Protein AF-A0A4R5QF60-F1 (afdb_monomer_lite)

Foldseek 3Di:
DAQPPPVVVQVPPLQKDKDWPAWDDAQNAIFTWMWIDGPPAPPVFTKIFTAGPRNDTQKIWGDDPNDIDIDHHNHDDDDDDDPVVVDDDPPDDDDD

Sequence (96 aa):
MPTRWICKGVARDPDFQVRRLGTDQVAGFACTRWRAQKVQEPEVDGTELCLAADGAVLRSRVRRQGMTEMMKAVRVEYGLLDPVLFVPPREWPVQR

Radius of gyration: 16.48 Å; chains: 1; bounding box: 37×37×40 Å

Organism: NCBI:txid1442381

Secondary structure (DSSP, 8-state):
--TTHHHHHHHHSTTEEEEEEEEEEETTEEEEEEEEEETTS-TT-EEEEEEETTS-EEEEEEEETTEEEEEE-S----SPPPGGGGSPPTTS----

Structure (mmCIF, N/CA/C/O backbone):
data_AF-A0A4R5QF60-F1
#
_entry.id   AF-A0A4R5QF60-F1
#
loop_
_atom_site.group_PDB
_atom_site.id
_atom_site.type_symbol
_atom_site.label_atom_id
_atom_site.label_alt_id
_atom_site.label_comp_id
_atom_site.label_asym_id
_atom_site.label_entity_id
_atom_site.label_seq_id
_atom_site.pdbx_PDB_ins_code
_atom_site.Cartn_x
_atom_site.Cartn_y
_atom_site.Cartn_z
_atom_site.occupancy
_atom_site.B_iso_or_equiv
_atom_site.auth_seq_id
_atom_site.auth_comp_id
_atom_site.auth_asym_id
_atom_site.auth_atom_id
_atom_site.pdbx_PDB_model_num
ATOM 1 N N . MET A 1 1 ? 13.269 -6.003 2.881 1.00 42.78 1 MET A N 1
ATOM 2 C CA . MET A 1 1 ? 12.271 -5.976 3.978 1.00 42.78 1 MET A CA 1
ATOM 3 C C . MET A 1 1 ? 11.989 -4.525 4.409 1.00 42.78 1 MET A C 1
ATOM 5 O O . MET A 1 1 ? 12.810 -4.001 5.153 1.00 42.78 1 MET A O 1
ATOM 9 N N . PRO A 1 2 ? 10.905 -3.844 3.958 1.00 46.97 2 PRO A N 1
ATOM 10 C CA . PRO A 1 2 ? 10.501 -2.588 4.619 1.00 46.97 2 PRO A CA 1
ATOM 11 C C . PRO A 1 2 ? 8.979 -2.283 4.672 1.00 46.97 2 PRO A C 1
ATOM 13 O O . PRO A 1 2 ? 8.577 -1.135 4.737 1.00 46.97 2 PRO A O 1
ATOM 16 N N . THR A 1 3 ? 8.094 -3.265 4.748 1.00 43.25 3 THR A N 1
ATOM 17 C CA . THR A 1 3 ? 6.615 -3.089 4.831 1.00 43.25 3 THR A CA 1
ATOM 18 C C . THR A 1 3 ? 6.117 -2.470 6.126 1.00 43.25 3 THR A C 1
ATOM 20 O O . THR A 1 3 ? 4.971 -2.044 6.260 1.00 43.25 3 THR A O 1
ATOM 23 N N . ARG A 1 4 ? 6.963 -2.524 7.153 1.00 44.72 4 ARG A N 1
ATOM 24 C CA . ARG A 1 4 ? 6.545 -2.273 8.526 1.00 44.72 4 ARG A CA 1
ATOM 25 C C . ARG A 1 4 ? 6.341 -0.785 8.806 1.00 44.72 4 ARG A C 1
ATOM 27 O O . ARG A 1 4 ? 5.773 -0.482 9.842 1.00 44.72 4 ARG A O 1
ATOM 34 N N . TRP A 1 5 ? 6.798 0.126 7.944 1.00 47.59 5 TRP A N 1
ATOM 35 C CA . TRP A 1 5 ? 6.977 1.537 8.303 1.00 47.59 5 TRP A CA 1
ATOM 36 C C . TRP A 1 5 ? 5.768 2.435 8.025 1.00 47.59 5 TRP A C 1
ATOM 38 O O . TRP A 1 5 ? 5.427 3.224 8.899 1.00 47.59 5 TRP A O 1
ATOM 48 N N . ILE A 1 6 ? 5.071 2.288 6.892 1.00 51.41 6 ILE A N 1
ATOM 49 C CA . ILE A 1 6 ? 4.011 3.238 6.490 1.00 51.41 6 ILE A CA 1
ATOM 50 C C . ILE A 1 6 ? 2.829 3.199 7.471 1.00 51.41 6 ILE A C 1
ATOM 52 O O . ILE A 1 6 ? 2.476 4.218 8.061 1.00 51.41 6 ILE A O 1
ATOM 56 N N . CYS A 1 7 ? 2.279 2.013 7.752 1.00 53.00 7 CYS A N 1
ATOM 57 C CA . CYS A 1 7 ? 1.244 1.891 8.781 1.00 53.00 7 CYS A CA 1
ATOM 58 C C . CYS A 1 7 ? 1.781 2.102 10.197 1.00 53.00 7 CYS A C 1
ATOM 60 O O . CYS A 1 7 ? 1.008 2.522 11.042 1.00 53.00 7 CYS A O 1
ATOM 62 N N . LYS A 1 8 ? 3.064 1.846 10.496 1.00 57.44 8 LYS A N 1
ATOM 63 C CA . LYS A 1 8 ? 3.597 2.138 11.839 1.00 57.44 8 LYS A CA 1
ATOM 64 C C . LYS A 1 8 ? 3.719 3.629 12.108 1.00 57.44 8 LYS A C 1
ATOM 66 O O . LYS A 1 8 ? 3.521 4.008 13.250 1.00 57.44 8 LYS A O 1
ATOM 71 N N . GLY A 1 9 ? 4.087 4.439 11.116 1.00 59.59 9 GLY A N 1
ATOM 72 C CA . GLY A 1 9 ? 4.169 5.891 11.271 1.00 59.59 9 GLY A CA 1
ATOM 73 C C . GLY A 1 9 ? 2.796 6.466 11.600 1.00 59.59 9 GLY A C 1
ATOM 74 O O . GLY A 1 9 ? 2.626 7.061 12.654 1.00 59.59 9 GLY A O 1
ATOM 75 N N . VAL A 1 10 ? 1.798 6.152 10.767 1.00 60.03 10 VAL A N 1
ATOM 76 C CA . VAL A 1 10 ? 0.408 6.588 10.983 1.00 60.03 10 VAL A CA 1
ATOM 77 C C . VAL A 1 10 ? -0.203 5.967 12.243 1.00 60.03 10 VAL A C 1
ATOM 79 O O . VAL A 1 10 ? -0.890 6.651 12.978 1.00 60.03 10 VAL A O 1
ATOM 82 N N . ALA A 1 11 ? 0.066 4.698 12.562 1.00 61.69 11 ALA A N 1
ATOM 83 C CA . ALA A 1 11 ? -0.455 4.076 13.788 1.00 61.69 11 ALA A CA 1
ATOM 84 C C . ALA A 1 11 ? 0.217 4.577 15.078 1.00 61.69 11 ALA A C 1
ATOM 86 O O . ALA A 1 11 ? -0.246 4.247 16.166 1.00 61.69 11 ALA A O 1
ATOM 87 N N . ARG A 1 12 ? 1.343 5.290 14.976 1.00 72.44 12 ARG A N 1
ATOM 88 C CA . ARG A 1 12 ? 2.008 5.939 16.116 1.00 72.44 12 ARG A CA 1
ATOM 89 C C . ARG A 1 12 ? 1.580 7.389 16.286 1.00 72.44 12 ARG A C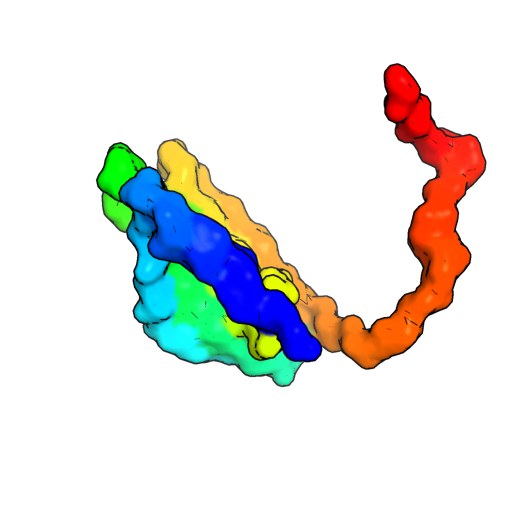 1
ATOM 91 O O . ARG A 1 12 ? 1.871 7.963 17.330 1.00 72.44 12 ARG A O 1
ATOM 98 N N . ASP A 1 13 ? 0.938 7.959 15.275 1.00 79.88 13 ASP A N 1
ATOM 99 C CA . ASP A 1 13 ? 0.340 9.277 15.359 1.00 79.88 13 ASP A CA 1
ATOM 100 C C . ASP A 1 13 ? -0.952 9.172 16.193 1.00 79.88 13 ASP A C 1
ATOM 102 O O . ASP A 1 13 ? -1.863 8.434 15.802 1.00 79.88 13 ASP A O 1
ATOM 106 N N . PRO A 1 14 ? -1.041 9.848 17.355 1.00 81.25 14 PRO A N 1
ATOM 107 C CA . PRO A 1 14 ? -2.220 9.778 18.213 1.00 81.25 14 PRO A CA 1
ATOM 108 C C . PRO A 1 14 ? -3.473 10.358 17.547 1.00 81.25 14 PRO A C 1
ATOM 110 O O . PRO A 1 14 ? -4.582 10.018 17.961 1.00 81.25 14 PRO A O 1
ATOM 113 N N . ASP A 1 15 ? -3.323 11.178 16.503 1.00 88.06 15 ASP A N 1
ATOM 114 C CA . ASP A 1 15 ? -4.451 11.744 15.770 1.00 88.06 15 ASP A CA 1
ATOM 115 C C . ASP A 1 15 ? -5.104 10.730 14.828 1.00 88.06 15 ASP A C 1
ATOM 117 O O . ASP A 1 15 ? -6.173 11.013 14.281 1.00 88.06 15 ASP A O 1
ATOM 121 N N . PHE A 1 16 ? -4.518 9.539 14.655 1.00 86.56 16 PHE A N 1
ATOM 122 C CA . PHE A 1 16 ? -5.018 8.501 13.762 1.00 86.56 16 PHE A CA 1
ATOM 123 C C . PHE A 1 16 ? -5.348 7.195 14.483 1.00 86.56 16 PHE A C 1
ATOM 125 O O . PHE A 1 16 ? -4.582 6.642 15.266 1.00 86.56 16 PHE A O 1
ATOM 132 N N . GLN A 1 17 ? -6.488 6.618 14.114 1.00 90.06 17 GLN A N 1
ATOM 133 C CA . GLN A 1 17 ? -6.837 5.242 14.437 1.00 90.06 17 GLN A CA 1
ATOM 134 C C . GLN A 1 17 ? -6.587 4.362 13.222 1.00 90.06 17 GLN A C 1
ATOM 136 O O . GLN A 1 17 ? -7.109 4.613 12.132 1.00 90.06 17 GLN A O 1
ATOM 141 N N . VAL A 1 18 ? -5.812 3.297 13.424 1.00 91.31 18 VAL A N 1
ATOM 142 C CA . VAL A 1 18 ? -5.502 2.314 12.385 1.00 91.31 18 VAL A CA 1
ATOM 143 C C . VAL A 1 18 ? -6.021 0.945 12.806 1.00 91.31 18 VAL A C 1
ATOM 145 O O . VAL A 1 18 ? -5.628 0.406 13.838 1.00 91.31 18 VAL A O 1
ATOM 148 N N . ARG A 1 19 ? -6.886 0.350 11.985 1.00 92.69 19 ARG A N 1
ATOM 149 C CA . ARG A 1 19 ? -7.476 -0.972 12.221 1.00 92.69 19 ARG A CA 1
ATOM 150 C C . ARG A 1 19 ? -7.177 -1.912 11.064 1.00 92.69 19 ARG A C 1
ATOM 152 O O . ARG A 1 19 ? -7.382 -1.571 9.900 1.00 92.69 19 ARG A O 1
ATOM 159 N N . ARG A 1 20 ? -6.740 -3.132 11.378 1.00 94.62 20 ARG A N 1
ATOM 160 C CA . ARG A 1 20 ? -6.641 -4.213 10.392 1.00 94.62 20 ARG A CA 1
ATOM 161 C C . ARG A 1 20 ? -8.042 -4.730 10.071 1.00 94.62 20 ARG A C 1
ATOM 163 O O . ARG A 1 20 ? -8.782 -5.079 10.983 1.00 94.62 20 ARG A O 1
ATOM 170 N N . LEU A 1 21 ? -8.386 -4.794 8.790 1.00 96.12 21 LEU A N 1
ATOM 171 C CA . LEU A 1 21 ? -9.681 -5.294 8.317 1.00 96.12 21 LEU A CA 1
ATOM 172 C C . LEU A 1 21 ? -9.622 -6.749 7.832 1.00 96.12 21 LEU A C 1
ATOM 174 O O . LEU A 1 21 ? -10.654 -7.405 7.762 1.00 96.12 21 LEU A O 1
ATOM 178 N N . GLY A 1 22 ? -8.438 -7.251 7.467 1.00 97.12 22 GLY A N 1
ATOM 179 C CA . GLY A 1 22 ? -8.259 -8.620 6.976 1.00 97.12 22 GLY A CA 1
ATOM 180 C C . GLY A 1 22 ? -7.199 -8.714 5.884 1.00 97.12 22 GLY A C 1
ATOM 181 O O . GLY A 1 22 ? -6.250 -7.927 5.864 1.00 97.12 22 GLY A O 1
ATOM 182 N N . THR A 1 23 ? -7.362 -9.666 4.972 1.00 97.88 23 THR A N 1
ATOM 183 C CA . THR A 1 23 ? -6.509 -9.867 3.789 1.00 97.88 23 THR A CA 1
ATOM 184 C C . THR A 1 23 ? -7.350 -9.894 2.515 1.00 97.88 23 THR A C 1
ATOM 186 O O . THR A 1 23 ? -8.559 -10.097 2.576 1.00 97.88 23 THR A O 1
ATOM 189 N N . ASP A 1 24 ? -6.720 -9.644 1.372 1.00 98.12 24 ASP A N 1
ATOM 190 C CA . ASP A 1 24 ? -7.339 -9.638 0.041 1.00 98.12 24 ASP A CA 1
ATOM 191 C C . ASP A 1 24 ? -6.266 -9.909 -1.032 1.00 98.12 24 ASP A C 1
ATOM 193 O O . ASP A 1 24 ? -5.084 -10.056 -0.702 1.00 98.12 24 ASP A O 1
ATOM 197 N N . GLN A 1 25 ? -6.658 -9.957 -2.305 1.00 97.75 25 GLN A N 1
ATOM 198 C CA . GLN A 1 25 ? -5.745 -10.002 -3.446 1.00 97.75 25 GLN A CA 1
ATOM 199 C C . GLN A 1 25 ? -6.071 -8.912 -4.471 1.00 97.75 25 GLN A C 1
ATOM 201 O O . GLN A 1 25 ? -7.228 -8.666 -4.816 1.00 97.75 25 GLN A O 1
ATOM 206 N N . VAL A 1 26 ? -5.036 -8.258 -4.998 1.00 97.69 26 VAL A N 1
ATOM 207 C CA . VAL A 1 26 ? -5.156 -7.242 -6.050 1.00 97.69 26 VAL A CA 1
ATOM 208 C C . VAL A 1 26 ? -4.057 -7.456 -7.082 1.00 97.69 26 VAL A C 1
ATOM 210 O O . VAL A 1 26 ? -2.898 -7.625 -6.723 1.00 97.69 26 VAL A O 1
ATOM 213 N N . ALA A 1 27 ? -4.433 -7.465 -8.365 1.00 97.00 27 ALA A N 1
ATOM 214 C CA . ALA A 1 27 ? -3.524 -7.715 -9.489 1.00 97.00 27 ALA A CA 1
ATOM 215 C C . ALA A 1 27 ? -2.693 -9.013 -9.344 1.00 97.00 27 ALA A C 1
ATOM 217 O O . ALA A 1 27 ? -1.558 -9.073 -9.797 1.00 97.00 27 ALA A O 1
ATOM 218 N N . GLY A 1 28 ? -3.249 -10.041 -8.688 1.00 96.44 28 GLY A N 1
ATOM 219 C CA . GLY A 1 28 ? -2.562 -11.312 -8.416 1.00 96.44 28 GLY A CA 1
ATOM 220 C C . GLY A 1 28 ? -1.668 -11.317 -7.168 1.00 96.44 28 GLY A C 1
ATOM 221 O O . GLY A 1 28 ? -1.118 -12.359 -6.828 1.00 96.44 28 GLY A O 1
ATOM 222 N N . PHE A 1 29 ? -1.550 -10.197 -6.449 1.00 97.50 29 PHE A N 1
ATOM 223 C CA . PHE A 1 29 ? -0.720 -10.084 -5.249 1.00 97.50 29 PHE A CA 1
ATOM 224 C C . PHE A 1 29 ? -1.568 -10.035 -3.982 1.00 97.50 29 PHE A C 1
ATOM 226 O O . PHE A 1 29 ? -2.560 -9.307 -3.899 1.00 97.50 29 PHE A O 1
ATOM 233 N N . ALA A 1 30 ? -1.153 -10.797 -2.970 1.00 97.69 30 ALA A N 1
ATOM 234 C CA . ALA A 1 30 ? -1.766 -10.754 -1.652 1.00 97.69 30 ALA A CA 1
ATOM 235 C C . ALA A 1 30 ? -1.500 -9.408 -0.966 1.00 97.69 30 ALA A C 1
ATOM 237 O O . ALA A 1 30 ? -0.380 -8.891 -0.976 1.00 97.69 30 ALA A O 1
ATOM 238 N N . CYS A 1 31 ? -2.523 -8.864 -0.314 1.00 97.81 31 CYS A N 1
ATOM 239 C CA . CYS A 1 31 ? -2.411 -7.650 0.478 1.00 97.81 31 CYS A CA 1
ATOM 240 C C . CYS A 1 31 ? -3.179 -7.746 1.797 1.00 97.81 31 CYS A C 1
ATOM 242 O O . CYS A 1 31 ? -4.161 -8.474 1.942 1.00 97.81 31 CYS A O 1
ATOM 244 N N . THR A 1 32 ? -2.716 -6.991 2.791 1.00 98.19 32 THR A N 1
ATOM 245 C CA . THR A 1 32 ? -3.437 -6.790 4.049 1.00 98.19 32 THR A CA 1
ATOM 246 C C . THR A 1 32 ? -4.299 -5.545 3.928 1.00 98.19 32 THR A C 1
ATOM 248 O O . THR A 1 32 ? -3.817 -4.484 3.529 1.00 98.19 32 THR A O 1
ATOM 251 N N . ARG A 1 33 ? -5.575 -5.673 4.290 1.00 97.62 33 ARG A N 1
ATOM 252 C CA . ARG A 1 33 ? -6.519 -4.562 4.316 1.00 97.62 33 ARG A CA 1
ATOM 253 C C . ARG A 1 33 ? -6.426 -3.820 5.641 1.00 97.62 33 ARG A C 1
ATOM 255 O O . ARG A 1 33 ? -6.524 -4.427 6.710 1.00 97.62 33 ARG A O 1
ATOM 262 N N . TRP A 1 34 ? -6.302 -2.506 5.552 1.00 96.12 34 TRP A N 1
ATOM 263 C CA . TRP A 1 34 ? -6.218 -1.580 6.671 1.00 96.12 34 TRP A CA 1
ATOM 264 C C . TRP A 1 34 ? -7.245 -0.472 6.505 1.00 96.12 34 TRP A C 1
ATOM 266 O O . TRP A 1 34 ? -7.544 -0.066 5.385 1.00 96.12 34 TRP A O 1
ATOM 276 N N . ARG A 1 35 ? -7.742 0.035 7.626 1.00 94.00 35 ARG A N 1
ATOM 277 C CA . ARG A 1 35 ? -8.482 1.287 7.705 1.00 94.00 35 ARG A CA 1
ATOM 278 C C . ARG A 1 35 ? -7.690 2.260 8.558 1.00 94.00 35 ARG A C 1
ATOM 280 O O . ARG A 1 35 ? -7.308 1.894 9.664 1.00 94.00 35 ARG A O 1
ATOM 287 N N . ALA A 1 36 ? -7.461 3.459 8.048 1.00 91.94 36 ALA A N 1
ATOM 288 C CA . ALA A 1 36 ? -6.887 4.577 8.779 1.00 91.94 36 ALA A CA 1
ATOM 289 C C . ALA A 1 36 ? -7.887 5.737 8.767 1.00 91.94 36 ALA A C 1
ATOM 291 O O . ALA A 1 36 ? -8.427 6.065 7.713 1.00 91.94 36 ALA A O 1
ATOM 292 N N . GLN A 1 37 ? -8.145 6.347 9.914 1.00 91.56 37 GLN A N 1
ATOM 293 C CA . GLN A 1 37 ? -9.044 7.497 10.045 1.00 91.56 37 GLN A CA 1
ATOM 294 C C . GLN A 1 37 ? -8.496 8.442 11.106 1.00 91.56 37 GLN A C 1
ATOM 296 O O . GLN A 1 37 ? -7.866 7.964 12.054 1.00 91.56 37 GLN A O 1
ATOM 301 N N . LYS A 1 38 ? -8.723 9.754 10.977 1.00 89.19 38 LYS A N 1
ATOM 302 C CA . LYS A 1 38 ? -8.411 10.645 12.097 1.00 89.19 38 LYS A CA 1
ATOM 303 C C . LYS A 1 38 ? -9.411 10.418 13.224 1.00 89.19 38 LYS A C 1
ATOM 305 O O . LYS A 1 38 ? -10.588 10.199 12.959 1.00 89.19 38 LYS A O 1
ATOM 310 N N . VAL A 1 39 ? -8.966 10.514 14.473 1.00 87.81 39 VAL A N 1
ATOM 311 C CA . VAL A 1 39 ? -9.825 10.333 15.661 1.00 87.81 39 VAL A CA 1
ATOM 312 C C . VAL A 1 39 ? -11.016 11.301 15.652 1.00 87.81 39 VAL A C 1
ATOM 314 O O . VAL A 1 39 ? -12.095 10.959 16.119 1.00 87.81 39 VAL A O 1
ATOM 317 N N . GLN A 1 40 ? -10.811 12.503 15.114 1.00 88.19 40 GLN A N 1
ATOM 318 C CA . GLN A 1 40 ? -11.795 13.589 15.088 1.00 88.19 40 GLN A CA 1
ATOM 319 C C . GLN A 1 40 ? -12.697 13.558 13.840 1.00 88.19 40 GLN A C 1
ATOM 321 O O . GLN A 1 40 ? -13.657 14.322 13.761 1.00 88.19 40 GLN A O 1
ATOM 326 N N . GLU A 1 41 ? -12.381 12.723 12.844 1.00 85.19 41 GLU A N 1
ATOM 327 C CA . GLU A 1 41 ? -13.190 12.595 11.629 1.00 85.19 41 GLU A CA 1
ATOM 328 C C . GLU A 1 41 ? -14.413 11.694 11.892 1.00 85.19 41 GLU A C 1
ATOM 330 O O . GLU A 1 41 ? -14.333 10.761 12.698 1.00 85.19 41 GLU A O 1
ATOM 335 N N . PRO A 1 42 ? -15.554 11.933 11.214 1.00 85.38 42 PRO A N 1
ATOM 336 C CA . PRO A 1 42 ? -16.710 11.049 11.305 1.00 85.38 42 PRO A CA 1
ATOM 337 C C . PRO A 1 42 ? -16.345 9.604 10.953 1.00 85.38 42 PRO A C 1
ATOM 339 O O . PRO A 1 42 ? -15.560 9.363 10.040 1.00 85.38 42 PRO A O 1
ATOM 342 N N . GLU A 1 43 ? -17.005 8.623 11.573 1.00 81.50 43 GLU A N 1
ATOM 343 C CA . GLU A 1 43 ? -16.756 7.200 11.283 1.00 81.50 43 GLU A CA 1
ATOM 344 C C . GLU A 1 43 ? -17.127 6.792 9.844 1.00 81.50 43 GLU A C 1
ATOM 346 O O . GLU A 1 43 ? -16.888 5.662 9.433 1.00 81.50 43 GLU A O 1
ATOM 351 N N . VAL A 1 44 ? -17.748 7.666 9.055 1.00 84.25 44 VAL A N 1
ATOM 352 C CA . VAL A 1 44 ? -18.009 7.411 7.627 1.00 84.25 44 VAL A CA 1
ATOM 353 C C . VAL A 1 44 ? -16.780 7.732 6.771 1.00 84.25 44 VAL A C 1
ATOM 355 O O . VAL A 1 44 ? -16.619 7.164 5.685 1.00 84.25 44 VAL A O 1
ATOM 358 N N . ASP A 1 45 ? -15.926 8.620 7.282 1.00 90.25 45 ASP A N 1
ATOM 359 C CA . ASP A 1 45 ? -14.722 9.112 6.640 1.00 90.25 45 ASP A CA 1
ATOM 360 C C . ASP A 1 45 ? -13.524 8.210 6.973 1.00 90.25 45 ASP A C 1
ATOM 362 O O . ASP A 1 45 ? -13.549 7.322 7.839 1.00 90.25 45 ASP A O 1
ATOM 366 N N . GLY A 1 46 ? -12.462 8.396 6.200 1.00 91.12 46 GLY A N 1
ATOM 367 C CA . GLY A 1 46 ? -11.201 7.695 6.357 1.00 91.12 46 GLY A CA 1
ATOM 368 C C . GLY A 1 46 ? -10.728 7.023 5.078 1.00 91.12 46 GLY A C 1
ATOM 369 O O . GLY A 1 46 ? -11.306 7.140 3.996 1.00 91.12 46 GLY A O 1
ATOM 370 N N . THR A 1 47 ? -9.631 6.301 5.224 1.00 93.88 47 THR A N 1
ATOM 371 C CA . THR A 1 47 ? -8.891 5.682 4.134 1.00 93.88 47 THR A CA 1
ATOM 372 C C . THR A 1 47 ? -8.8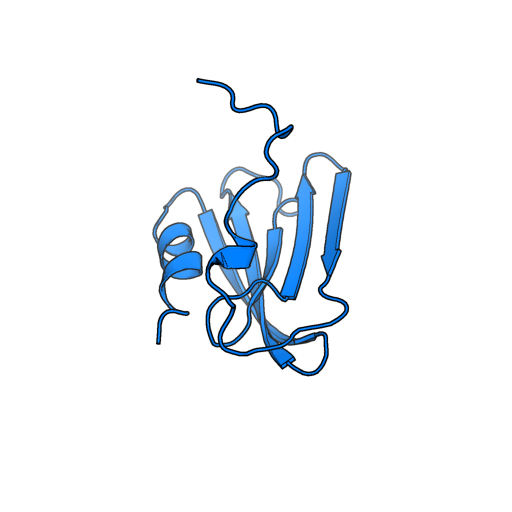32 4.180 4.357 1.00 93.88 47 THR A C 1
ATOM 374 O O . THR A 1 47 ? -8.257 3.704 5.337 1.00 93.88 47 THR A O 1
ATOM 377 N N . GLU A 1 48 ? -9.375 3.413 3.420 1.00 95.56 48 GLU A N 1
ATOM 378 C CA . GLU A 1 48 ? -9.092 1.987 3.306 1.00 95.56 48 GLU A CA 1
ATOM 379 C C . GLU A 1 48 ? -7.916 1.758 2.358 1.00 95.56 48 GLU A C 1
ATOM 381 O O . GLU A 1 48 ? -7.894 2.265 1.236 1.00 95.56 48 GLU A O 1
ATOM 386 N N . LEU A 1 49 ? -6.950 0.953 2.792 1.00 96.94 49 LEU A N 1
ATOM 387 C CA . LEU A 1 49 ? -5.762 0.584 2.026 1.00 96.94 49 LEU A CA 1
ATOM 388 C C . LEU A 1 49 ? -5.667 -0.936 1.920 1.00 96.94 49 LEU A C 1
ATOM 390 O O . LEU A 1 49 ? -5.891 -1.641 2.901 1.00 96.94 49 LEU A O 1
ATOM 394 N N . CYS A 1 50 ? -5.280 -1.448 0.754 1.00 97.56 50 CYS A N 1
ATOM 395 C CA . CYS A 1 50 ? -4.750 -2.801 0.616 1.00 97.56 50 CYS A CA 1
ATOM 396 C C . CYS A 1 50 ? -3.253 -2.713 0.349 1.00 97.56 50 CYS A C 1
ATOM 398 O O . CYS A 1 50 ? -2.844 -2.279 -0.728 1.00 97.56 50 CYS A O 1
ATOM 400 N N . LEU A 1 51 ? -2.453 -3.093 1.344 1.00 96.75 51 LEU A N 1
ATOM 401 C CA . LEU A 1 51 ? -0.996 -3.006 1.296 1.00 96.75 51 LEU A CA 1
ATOM 402 C C . LEU A 1 51 ? -0.388 -4.378 1.040 1.00 96.75 51 LEU A C 1
ATOM 404 O O . LEU A 1 51 ? -0.673 -5.326 1.779 1.00 96.75 51 LEU A O 1
ATOM 408 N N . ALA A 1 52 ? 0.446 -4.475 0.012 1.00 96.38 52 ALA A N 1
ATOM 409 C CA . ALA A 1 52 ? 1.268 -5.645 -0.239 1.00 96.38 52 ALA A CA 1
ATOM 410 C C . ALA A 1 52 ? 2.261 -5.882 0.906 1.00 96.38 52 ALA A C 1
ATOM 412 O O . ALA A 1 52 ? 2.517 -5.016 1.750 1.00 96.38 52 ALA A O 1
ATOM 413 N N . ALA A 1 53 ? 2.833 -7.085 0.924 1.00 92.50 53 ALA A N 1
ATOM 414 C CA . ALA A 1 53 ? 3.766 -7.521 1.950 1.00 92.50 53 ALA A CA 1
ATOM 415 C C . ALA A 1 53 ? 5.105 -6.776 1.944 1.00 92.50 53 ALA A C 1
ATOM 417 O O . ALA A 1 53 ? 5.912 -7.089 2.803 1.00 92.50 53 ALA A O 1
ATOM 418 N N . ASP A 1 54 ? 5.348 -5.815 1.054 1.00 90.69 54 ASP A N 1
ATOM 419 C CA . ASP A 1 54 ? 6.514 -4.920 0.972 1.00 90.69 54 ASP A CA 1
ATOM 420 C C . ASP A 1 54 ? 6.181 -3.443 1.271 1.00 90.69 54 ASP A C 1
ATOM 422 O O . ASP A 1 54 ? 7.082 -2.648 1.530 1.00 90.69 54 ASP A O 1
ATOM 426 N N . GLY A 1 55 ? 4.894 -3.094 1.299 1.00 89.69 55 GLY A N 1
ATOM 427 C CA . GLY A 1 55 ? 4.369 -1.766 1.611 1.00 89.69 55 GLY A CA 1
ATOM 428 C C . GLY A 1 55 ? 3.702 -1.089 0.422 1.00 89.69 55 GLY A C 1
ATOM 429 O O . GLY A 1 55 ? 3.111 -0.027 0.606 1.00 89.69 55 GLY A O 1
ATOM 430 N N . ALA A 1 56 ? 3.751 -1.692 -0.769 1.00 93.31 56 ALA A N 1
ATOM 431 C CA . ALA A 1 56 ? 3.118 -1.132 -1.952 1.00 93.31 56 ALA A CA 1
ATOM 432 C C . ALA A 1 56 ? 1.593 -1.044 -1.771 1.00 93.31 56 ALA A C 1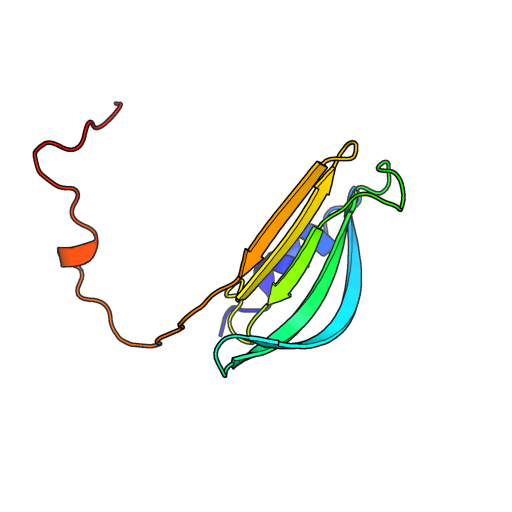
ATOM 434 O O . ALA A 1 56 ? 0.934 -1.994 -1.334 1.00 93.31 56 ALA A O 1
ATOM 435 N N . VAL A 1 57 ? 1.018 0.110 -2.115 1.00 95.38 57 VAL A N 1
ATOM 436 C CA . VAL A 1 57 ? -0.434 0.317 -2.100 1.00 95.38 57 VAL A CA 1
ATOM 437 C C . VAL A 1 57 ? -1.019 -0.310 -3.359 1.00 95.38 57 VAL A C 1
ATOM 439 O O . VAL A 1 57 ? -0.865 0.224 -4.452 1.00 95.38 57 VAL A O 1
ATOM 442 N N . LEU A 1 58 ? -1.723 -1.430 -3.209 1.00 97.69 58 LEU A N 1
ATOM 443 C CA . LEU A 1 58 ? -2.379 -2.093 -4.338 1.00 97.69 58 LEU A CA 1
ATOM 444 C C . LEU A 1 58 ? -3.796 -1.561 -4.577 1.00 97.69 58 LEU A C 1
ATOM 446 O O . LEU A 1 58 ? -4.304 -1.589 -5.696 1.00 97.69 58 LEU A O 1
ATOM 450 N N . ARG A 1 59 ? -4.459 -1.072 -3.526 1.00 98.06 59 ARG A N 1
ATOM 451 C CA . ARG A 1 59 ? -5.764 -0.404 -3.613 1.00 98.06 59 ARG A CA 1
ATOM 452 C C . ARG A 1 59 ? -5.879 0.646 -2.520 1.00 98.06 59 ARG A C 1
ATOM 454 O O . ARG A 1 59 ? -5.536 0.356 -1.375 1.00 98.06 59 ARG A O 1
ATOM 461 N N . SER A 1 60 ? -6.421 1.810 -2.850 1.00 96.94 60 SER A N 1
ATOM 462 C CA . SER A 1 60 ? -6.858 2.816 -1.886 1.00 96.94 60 SER A CA 1
ATOM 463 C C . SER A 1 60 ? -8.311 3.195 -2.149 1.00 96.94 60 SER A C 1
ATOM 465 O O . SER A 1 60 ? -8.765 3.243 -3.292 1.00 96.94 60 SER A O 1
ATOM 467 N N . ARG A 1 61 ? -9.058 3.439 -1.078 1.00 96.25 61 ARG A N 1
ATOM 468 C CA . ARG A 1 61 ? -10.377 4.062 -1.121 1.00 96.25 61 ARG A CA 1
ATOM 469 C C . ARG A 1 61 ? -10.418 5.122 -0.034 1.00 96.25 61 ARG A C 1
ATOM 471 O O . ARG A 1 61 ? -10.271 4.786 1.136 1.00 96.25 61 ARG A O 1
ATOM 478 N N . VAL A 1 62 ? -10.606 6.373 -0.422 1.00 94.38 62 VAL A N 1
ATOM 479 C CA . VAL A 1 62 ? -10.687 7.514 0.490 1.00 94.38 62 VAL A CA 1
ATOM 480 C C . VAL A 1 62 ? -12.129 7.990 0.518 1.00 94.38 62 VAL A C 1
ATOM 482 O O . VAL A 1 62 ? -12.736 8.173 -0.535 1.00 94.38 62 VAL A O 1
ATOM 485 N N . ARG A 1 63 ? -12.674 8.176 1.717 1.00 93.56 63 ARG A N 1
ATOM 486 C CA . ARG A 1 63 ? -13.939 8.869 1.953 1.00 93.56 63 ARG A CA 1
ATOM 487 C C . ARG A 1 63 ? -13.670 10.110 2.786 1.00 93.56 63 ARG A C 1
ATOM 489 O O . ARG A 1 63 ? -13.088 9.997 3.864 1.00 93.56 63 ARG A O 1
ATOM 496 N N . ARG A 1 64 ? -14.043 11.277 2.266 1.00 89.31 64 ARG A N 1
ATOM 497 C CA . ARG A 1 64 ? -13.941 12.566 2.960 1.00 89.31 64 ARG A CA 1
ATOM 498 C C . ARG A 1 64 ? -15.102 13.445 2.534 1.00 89.31 64 ARG A C 1
ATOM 500 O O . ARG A 1 64 ? -15.299 13.630 1.336 1.00 89.31 64 ARG A O 1
ATOM 507 N N . GLN A 1 65 ? -15.837 13.999 3.495 1.00 86.88 65 GLN A N 1
ATOM 508 C CA . GLN A 1 65 ? -16.865 15.020 3.231 1.00 86.88 65 GLN A CA 1
ATOM 509 C C . GLN A 1 65 ? -17.888 14.600 2.153 1.00 86.88 65 GLN A C 1
ATOM 511 O O . GLN A 1 65 ? -18.286 15.391 1.303 1.00 86.88 65 GLN A O 1
ATOM 516 N N . GLY A 1 66 ? -18.293 13.325 2.151 1.00 86.31 66 GLY A N 1
ATOM 517 C CA . GLY A 1 66 ? -19.257 12.785 1.182 1.00 86.31 66 GLY A CA 1
ATOM 518 C C . GLY A 1 66 ? -18.683 12.437 -0.198 1.00 86.31 66 GLY A C 1
ATOM 519 O O . GLY A 1 66 ? -19.370 11.793 -0.990 1.00 86.31 66 GLY A O 1
ATOM 520 N N . MET A 1 67 ? -17.421 12.768 -0.483 1.00 91.75 67 MET A N 1
ATOM 521 C CA . MET A 1 67 ? -16.721 12.308 -1.683 1.00 91.75 67 MET A CA 1
ATOM 522 C C . MET A 1 67 ? -16.054 10.954 -1.444 1.00 91.75 67 MET A C 1
ATOM 524 O O . MET A 1 67 ? -15.504 10.689 -0.374 1.00 91.75 67 MET A O 1
ATOM 528 N N . THR A 1 68 ? -16.095 10.090 -2.462 1.00 94.12 68 THR A N 1
ATOM 529 C CA . THR A 1 68 ? -15.360 8.820 -2.478 1.00 94.12 68 THR A CA 1
ATOM 530 C C . THR A 1 68 ? -14.415 8.784 -3.669 1.00 94.12 68 THR A C 1
ATOM 532 O O . THR A 1 68 ? -14.859 8.822 -4.813 1.00 94.12 68 THR A O 1
ATOM 535 N N . GLU A 1 69 ? -13.127 8.620 -3.394 1.00 95.38 69 GLU A N 1
ATOM 536 C CA . GLU A 1 69 ? -12.092 8.395 -4.402 1.00 95.38 69 GLU A CA 1
ATOM 537 C C . GLU A 1 69 ? -11.530 6.983 -4.263 1.00 95.38 69 GLU A C 1
ATOM 539 O O . GLU A 1 69 ? -11.391 6.457 -3.154 1.00 95.38 69 GLU A O 1
ATOM 544 N N . MET A 1 7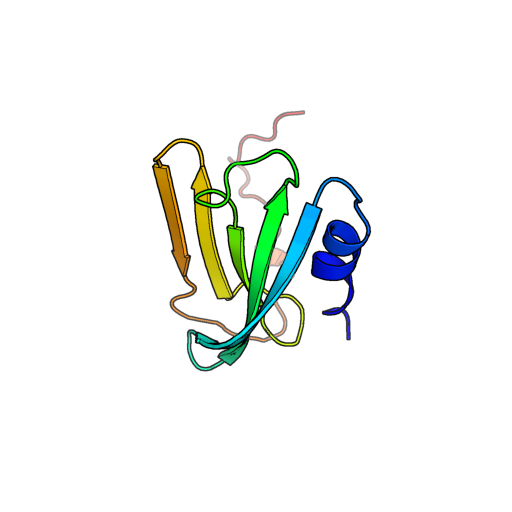0 ? -11.215 6.338 -5.385 1.00 95.69 70 MET A N 1
ATOM 545 C CA . MET A 1 70 ? -10.674 4.983 -5.383 1.00 95.69 70 MET A CA 1
ATOM 546 C C . MET A 1 70 ? -9.588 4.821 -6.438 1.00 95.69 70 MET A C 1
ATOM 548 O O . MET A 1 70 ? -9.800 5.119 -7.609 1.00 95.69 70 MET A O 1
ATOM 552 N N . MET A 1 71 ? -8.461 4.248 -6.025 1.00 97.06 71 MET A N 1
ATOM 553 C CA . MET A 1 71 ? -7.388 3.811 -6.908 1.00 97.06 71 MET A CA 1
ATOM 554 C C . MET A 1 71 ? -7.163 2.313 -6.715 1.00 97.06 71 MET A C 1
ATOM 556 O O . MET A 1 71 ? -7.191 1.803 -5.593 1.00 97.06 71 MET A O 1
ATOM 560 N N . LYS A 1 72 ? -6.937 1.585 -7.807 1.00 97.75 72 LYS A N 1
ATOM 561 C CA . LYS A 1 72 ? -6.636 0.152 -7.775 1.00 97.75 72 LYS A CA 1
ATOM 562 C C . LYS A 1 72 ? -5.581 -0.167 -8.826 1.00 97.75 72 LYS A C 1
ATOM 564 O O . LYS A 1 72 ? -5.743 0.208 -9.983 1.00 97.75 72 LYS A O 1
ATOM 569 N N . ALA A 1 73 ? -4.543 -0.895 -8.430 1.00 97.69 73 ALA A N 1
ATOM 570 C CA . ALA A 1 73 ? -3.563 -1.434 -9.356 1.00 97.69 73 ALA A CA 1
ATOM 571 C C . ALA A 1 73 ? -4.233 -2.444 -10.300 1.00 97.69 73 ALA A C 1
ATOM 573 O O . ALA A 1 73 ? -4.924 -3.369 -9.859 1.00 97.69 73 ALA A O 1
ATOM 574 N N . VAL A 1 74 ? -4.027 -2.249 -11.601 1.00 97.81 74 VAL A N 1
ATOM 575 C CA . VAL A 1 74 ? -4.529 -3.146 -12.655 1.00 97.81 74 VAL A CA 1
ATOM 576 C C . VAL A 1 74 ? -3.500 -4.209 -13.038 1.00 97.81 74 VAL A C 1
ATOM 578 O O . VAL A 1 74 ? -3.872 -5.334 -13.353 1.00 97.81 74 VAL A O 1
ATOM 581 N N . ARG A 1 75 ? -2.210 -3.871 -12.944 1.00 96.31 75 ARG A N 1
ATOM 582 C CA . ARG A 1 75 ? -1.058 -4.750 -13.158 1.00 96.31 75 ARG A CA 1
ATOM 583 C C . ARG A 1 75 ? 0.043 -4.332 -12.191 1.00 96.31 75 ARG A C 1
ATOM 585 O O . ARG A 1 75 ? 0.198 -3.142 -11.923 1.00 96.31 75 ARG A O 1
ATOM 592 N N . VAL A 1 76 ? 0.772 -5.307 -11.667 1.00 94.62 76 VAL A N 1
ATOM 593 C CA . VAL A 1 76 ? 1.921 -5.095 -10.786 1.00 94.62 76 VAL A CA 1
ATOM 594 C C . VAL A 1 76 ? 3.037 -6.001 -11.274 1.00 94.62 76 VAL A C 1
ATOM 596 O O . VAL A 1 76 ? 2.810 -7.184 -11.517 1.00 94.62 76 VAL A O 1
ATOM 599 N N . GLU A 1 77 ? 4.226 -5.434 -11.429 1.00 93.94 77 GLU A N 1
ATOM 600 C CA . GLU A 1 77 ? 5.422 -6.155 -11.846 1.00 93.94 77 GLU A CA 1
ATOM 601 C C . GLU A 1 77 ? 6.571 -5.780 -10.926 1.00 93.94 77 GLU A C 1
ATOM 603 O O . GLU A 1 77 ? 6.797 -4.604 -10.645 1.00 93.94 77 GLU A O 1
ATOM 608 N N . TYR A 1 78 ? 7.283 -6.797 -10.453 1.00 91.00 78 TYR A N 1
ATOM 609 C CA . TYR A 1 78 ? 8.458 -6.631 -9.615 1.00 91.00 78 TYR A CA 1
ATOM 610 C C . TYR A 1 78 ? 9.696 -6.981 -10.423 1.00 91.00 78 TYR A C 1
ATOM 612 O O . TYR A 1 78 ? 9.783 -8.061 -11.003 1.00 91.00 78 TYR A O 1
ATOM 620 N N . GLY A 1 79 ? 10.664 -6.074 -10.435 1.00 91.94 79 GLY A N 1
ATOM 621 C CA . GLY A 1 79 ? 11.906 -6.257 -11.165 1.00 91.94 79 GLY A CA 1
ATOM 622 C C . GLY A 1 79 ? 12.868 -5.106 -10.927 1.00 91.94 79 GLY A C 1
ATOM 623 O O . GLY A 1 79 ? 12.540 -4.121 -10.263 1.00 91.94 79 GLY A O 1
ATOM 624 N N . LEU A 1 80 ? 14.071 -5.251 -11.471 1.00 93.88 80 LEU A N 1
ATOM 625 C CA . LEU A 1 80 ? 15.017 -4.147 -11.556 1.00 93.88 80 LEU A CA 1
ATOM 626 C C . LEU A 1 80 ? 14.515 -3.157 -12.608 1.00 93.88 80 LEU A C 1
ATOM 628 O O . LEU A 1 80 ? 14.133 -3.559 -13.706 1.00 93.88 80 LEU A O 1
ATOM 632 N N . LEU A 1 81 ? 14.517 -1.874 -12.259 1.00 91.88 81 LEU A N 1
ATOM 633 C CA . LEU A 1 81 ? 14.192 -0.794 -13.182 1.00 91.88 81 LEU A CA 1
ATOM 634 C C . LEU A 1 81 ? 15.483 -0.163 -13.692 1.00 91.88 81 LEU A C 1
ATOM 636 O O . LEU A 1 81 ? 16.430 0.022 -12.926 1.00 91.88 81 LEU A O 1
ATOM 640 N N . ASP A 1 82 ? 15.502 0.178 -14.978 1.00 93.94 82 ASP A N 1
ATOM 641 C CA . ASP A 1 82 ? 16.598 0.936 -15.570 1.00 93.94 82 ASP A CA 1
ATOM 642 C C . ASP A 1 82 ? 16.601 2.363 -14.983 1.00 93.94 82 ASP A C 1
ATOM 644 O O . ASP A 1 82 ? 15.574 3.051 -15.063 1.00 93.94 82 ASP A O 1
ATOM 648 N N . PRO A 1 83 ? 17.719 2.837 -14.397 1.00 93.19 83 PRO A N 1
ATOM 649 C CA . PRO A 1 83 ? 17.836 4.200 -13.889 1.00 93.19 83 PRO A CA 1
ATOM 650 C C . PRO A 1 83 ? 17.482 5.287 -14.916 1.00 93.19 83 PRO A C 1
ATOM 652 O O . PRO A 1 83 ? 17.044 6.367 -14.522 1.00 93.19 83 PRO A O 1
ATOM 655 N N . VAL A 1 84 ? 17.625 5.015 -16.221 1.00 92.31 84 VAL A N 1
ATOM 656 C CA . VAL A 1 84 ? 17.279 5.967 -17.289 1.00 92.31 84 VAL A CA 1
ATOM 657 C C . VAL A 1 84 ? 15.796 6.349 -17.283 1.00 92.31 84 VAL A C 1
ATOM 659 O O . VAL A 1 84 ? 15.452 7.459 -17.681 1.00 92.31 84 VAL A O 1
ATOM 662 N N . LEU A 1 85 ? 14.916 5.479 -16.767 1.00 90.56 85 LEU A N 1
ATOM 663 C CA . LEU A 1 85 ? 13.475 5.739 -16.656 1.00 90.56 85 LEU A CA 1
ATOM 664 C C . LEU A 1 85 ? 13.142 6.873 -15.677 1.00 90.56 85 LEU A C 1
ATOM 666 O O . LEU A 1 85 ? 12.024 7.382 -15.685 1.00 90.56 85 LEU A O 1
ATOM 670 N N . PHE A 1 86 ? 14.096 7.266 -14.832 1.00 91.12 86 PHE A N 1
ATOM 671 C CA . PHE A 1 86 ? 13.929 8.315 -13.828 1.00 91.12 86 PHE A CA 1
ATOM 672 C C . PHE A 1 86 ? 14.544 9.654 -14.256 1.00 91.12 86 PHE A C 1
ATOM 674 O O . PHE A 1 86 ? 14.553 10.603 -13.472 1.00 91.12 86 PHE A O 1
ATOM 681 N N . VAL A 1 87 ? 15.052 9.752 -15.488 1.00 89.94 87 VAL A N 1
ATOM 682 C CA . VAL A 1 87 ? 15.522 11.017 -16.058 1.00 89.94 87 VAL A CA 1
ATOM 683 C C . VAL A 1 87 ? 14.323 11.746 -16.674 1.00 89.94 87 VAL A C 1
ATOM 685 O O . VAL A 1 87 ? 13.694 11.204 -17.585 1.00 89.94 87 VAL A O 1
ATOM 688 N N . PRO A 1 88 ? 13.974 12.960 -16.208 1.00 89.06 88 PRO A N 1
ATOM 689 C CA . PRO A 1 88 ? 12.871 13.708 -16.794 1.00 89.06 88 PRO A CA 1
ATOM 690 C C . PRO A 1 88 ? 13.164 14.053 -18.268 1.00 89.06 88 PRO A C 1
ATOM 692 O O . PRO A 1 88 ? 14.321 14.329 -18.610 1.00 89.06 88 PRO A O 1
ATOM 695 N N . PRO A 1 89 ? 12.140 14.081 -19.144 1.00 87.19 89 PRO A N 1
ATOM 696 C CA . PRO A 1 89 ? 12.280 14.595 -20.506 1.00 87.19 89 PRO A CA 1
ATOM 697 C C . PRO A 1 89 ? 12.858 16.014 -20.513 1.00 87.19 89 PRO A C 1
ATOM 699 O O . PRO A 1 89 ? 12.626 16.788 -19.582 1.00 87.19 89 PRO A O 1
ATOM 702 N N . ARG A 1 90 ? 13.596 16.381 -21.567 1.00 84.81 90 ARG A N 1
ATOM 703 C CA . ARG A 1 90 ? 14.292 17.682 -21.641 1.00 84.81 90 ARG A CA 1
ATOM 704 C C . ARG A 1 90 ? 13.328 18.867 -21.577 1.00 84.81 90 ARG A C 1
ATOM 706 O O . ARG A 1 90 ? 13.684 19.925 -21.074 1.00 84.81 90 ARG A O 1
ATOM 713 N N . GLU A 1 91 ? 12.128 18.672 -22.098 1.00 87.50 91 GLU A N 1
ATOM 714 C CA . GLU A 1 91 ? 11.028 19.625 -22.144 1.00 87.50 91 GLU A CA 1
ATOM 715 C C . GLU A 1 91 ? 10.175 19.643 -20.868 1.00 87.50 91 GLU A C 1
ATOM 717 O O . GLU A 1 91 ? 9.247 20.446 -20.768 1.00 87.50 91 GLU A O 1
ATOM 722 N N . TRP A 1 92 ? 10.458 18.776 -19.888 1.00 87.19 92 TRP A N 1
ATOM 723 C CA . TRP A 1 92 ? 9.670 18.733 -18.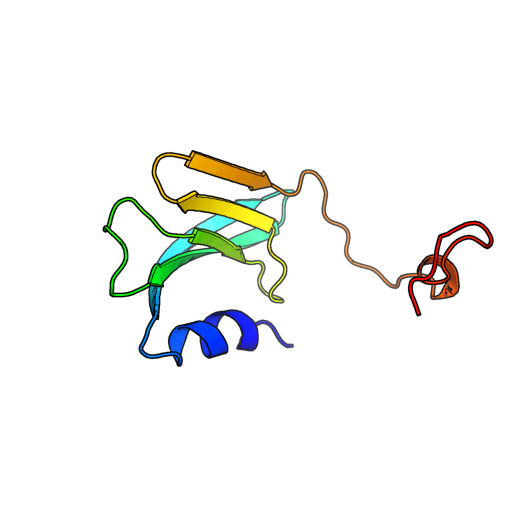664 1.00 87.19 92 TRP A CA 1
ATOM 724 C C . TRP A 1 92 ? 9.922 19.997 -17.829 1.00 87.19 92 TRP A C 1
ATOM 726 O O . TRP A 1 92 ? 11.071 20.272 -17.468 1.00 87.19 92 TRP A O 1
ATOM 736 N N . PRO A 1 93 ? 8.881 20.780 -17.494 1.00 82.44 93 PRO A N 1
ATOM 737 C CA . PRO A 1 93 ? 9.060 22.002 -16.729 1.00 82.44 93 PRO A CA 1
ATOM 738 C C . PRO A 1 93 ? 9.544 21.658 -15.318 1.00 82.44 93 PRO A C 1
ATOM 740 O O . PRO A 1 93 ? 8.823 21.064 -14.517 1.00 82.44 93 PRO A O 1
ATOM 743 N N . VAL A 1 94 ? 10.780 22.044 -15.006 1.00 80.88 94 VAL A N 1
ATOM 744 C CA . VAL A 1 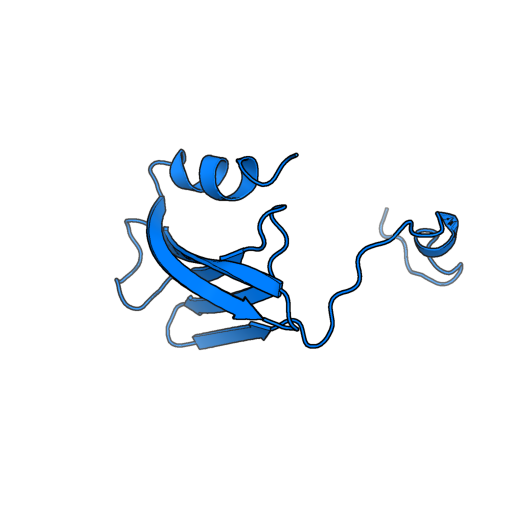94 ? 11.319 21.976 -13.646 1.00 80.88 94 VAL A CA 1
ATOM 745 C C . VAL A 1 94 ? 10.997 23.300 -12.964 1.00 80.88 94 VAL A C 1
ATOM 747 O O . VAL A 1 94 ? 11.594 24.324 -13.296 1.00 80.88 94 VAL A O 1
ATOM 750 N N . GLN A 1 95 ? 10.053 23.291 -12.021 1.00 74.88 95 GLN A N 1
ATOM 751 C CA . GLN A 1 95 ? 9.931 24.410 -11.088 1.00 74.88 95 GLN A CA 1
ATOM 752 C C . GLN A 1 95 ? 11.167 24.402 -10.181 1.00 74.88 95 GLN A C 1
ATOM 754 O O . GLN A 1 95 ? 11.449 23.390 -9.538 1.00 74.88 95 GLN A O 1
ATOM 759 N N . ARG A 1 96 ? 11.930 25.497 -10.203 1.00 62.22 96 ARG A N 1
ATOM 760 C CA . ARG A 1 96 ? 13.032 25.751 -9.269 1.00 62.22 96 ARG A CA 1
ATOM 761 C C . ARG A 1 96 ? 12.558 26.645 -8.141 1.00 62.22 96 ARG A C 1
ATOM 763 O O . ARG A 1 96 ? 11.743 27.545 -8.441 1.00 62.22 96 ARG A O 1
#

pLDDT: mean 87.03, std 14.24, range [42.78, 98.19]